Protein AF-A0A3D5Q251-F1 (afdb_monomer_lite)

Sequence (156 aa):
MGGEPVEDLLADPDTPEPLRHKLQLATEASRFASQQMELPAGEAFTDYVELDRPWVLVNLVVVPEFSLTPRQWCYPFAGCQAYRGFFDTGTARKEQAGYQQEGYDTFLAGVTAYSTLGWFDDPLHTGFTRLPDWQMAALMFHELAHRALYINGDTV

Radius of gyration: 17.69 Å; chains: 1; bounding box: 37×35×46 Å

pLDDT: mean 88.13, std 12.05, range [49.12, 98.12]

Structure (mmCIF, N/CA/C/O backbone):
data_AF-A0A3D5Q251-F1
#
_entry.id   AF-A0A3D5Q251-F1
#
loop_
_atom_site.group_PDB
_atom_site.id
_atom_site.type_symbol
_atom_site.label_atom_id
_atom_site.label_alt_id
_atom_site.label_comp_id
_atom_site.label_asym_id
_atom_site.label_entity_id
_atom_site.label_seq_id
_atom_site.pdbx_PDB_ins_code
_atom_site.Cartn_x
_atom_site.Cartn_y
_atom_site.Cartn_z
_atom_site.occupancy
_atom_site.B_iso_or_equiv
_atom_site.auth_seq_id
_atom_site.auth_comp_id
_atom_site.auth_asym_id
_atom_site.auth_atom_id
_atom_site.pdbx_PDB_model_num
ATOM 1 N N . MET A 1 1 ? 11.862 -11.650 4.482 1.00 49.12 1 MET A N 1
ATOM 2 C CA . MET A 1 1 ? 11.358 -11.729 3.098 1.00 49.12 1 MET A CA 1
ATOM 3 C C . MET A 1 1 ? 12.004 -10.566 2.376 1.00 49.12 1 MET A C 1
ATOM 5 O O . MET A 1 1 ? 11.829 -9.450 2.845 1.00 49.12 1 MET A O 1
ATOM 9 N N . GLY A 1 2 ? 12.883 -10.841 1.414 1.00 69.62 2 GLY A N 1
ATOM 10 C CA . GLY A 1 2 ? 13.508 -9.799 0.593 1.00 69.62 2 GLY A CA 1
ATOM 11 C C . GLY A 1 2 ? 12.634 -9.542 -0.628 1.00 69.62 2 GLY A C 1
ATOM 12 O O . GLY A 1 2 ? 11.975 -10.478 -1.078 1.00 69.62 2 GLY A O 1
ATOM 13 N N . GLY A 1 3 ? 12.580 -8.296 -1.092 1.00 84.75 3 GLY A N 1
ATOM 14 C CA . GLY A 1 3 ? 11.994 -7.985 -2.393 1.00 84.75 3 GLY A CA 1
ATOM 15 C C . GLY A 1 3 ? 12.891 -8.479 -3.524 1.00 84.75 3 GLY A C 1
ATOM 16 O O . GLY A 1 3 ? 14.094 -8.666 -3.327 1.00 84.75 3 GLY A O 1
ATOM 17 N N . GLU A 1 4 ? 12.282 -8.716 -4.676 1.00 93.19 4 GLU A N 1
ATOM 18 C CA . GLU A 1 4 ? 12.963 -9.023 -5.930 1.00 93.19 4 GLU A CA 1
ATOM 19 C C . GLU A 1 4 ? 12.864 -7.806 -6.858 1.00 93.19 4 GLU A C 1
ATOM 21 O O . GLU A 1 4 ? 11.766 -7.249 -6.983 1.00 93.19 4 GLU A O 1
ATOM 26 N N . PRO A 1 5 ? 13.955 -7.388 -7.523 1.00 96.31 5 PRO A N 1
ATOM 27 C CA . PRO A 1 5 ? 13.904 -6.262 -8.443 1.00 96.31 5 PRO A CA 1
ATOM 28 C C . PRO A 1 5 ? 12.889 -6.497 -9.562 1.00 96.31 5 PRO A C 1
ATOM 30 O O . PRO A 1 5 ? 12.841 -7.557 -10.190 1.00 96.31 5 PRO A O 1
ATOM 33 N N . VAL A 1 6 ? 12.086 -5.477 -9.856 1.00 96.38 6 VAL A N 1
ATOM 34 C CA . VAL A 1 6 ? 11.072 -5.532 -10.916 1.00 96.38 6 VAL A CA 1
ATOM 35 C C . VAL A 1 6 ? 11.712 -5.813 -12.274 1.00 96.38 6 VAL A C 1
ATOM 37 O O . VAL A 1 6 ? 11.150 -6.561 -13.070 1.00 96.38 6 VAL A O 1
ATOM 40 N N . GLU A 1 7 ? 12.893 -5.255 -12.537 1.00 96.06 7 GLU A N 1
ATOM 41 C CA . GLU A 1 7 ? 13.628 -5.491 -13.785 1.00 96.06 7 GLU A CA 1
ATOM 42 C C . GLU A 1 7 ? 14.010 -6.966 -13.965 1.00 96.06 7 GLU A C 1
ATOM 44 O O . GLU A 1 7 ? 13.852 -7.504 -15.064 1.00 96.06 7 GLU A O 1
ATOM 49 N N . ASP A 1 8 ? 14.419 -7.638 -12.885 1.00 97.06 8 ASP A N 1
ATOM 50 C CA . ASP A 1 8 ? 14.775 -9.058 -12.905 1.00 97.06 8 ASP A CA 1
ATOM 51 C C . ASP A 1 8 ? 13.539 -9.919 -13.197 1.00 97.06 8 ASP A C 1
ATOM 53 O O . ASP A 1 8 ? 13.567 -10.774 -14.085 1.00 97.06 8 ASP A O 1
ATOM 57 N N . LEU A 1 9 ? 12.409 -9.627 -12.544 1.00 96.44 9 LEU A N 1
ATOM 58 C CA . LEU A 1 9 ? 11.136 -10.316 -12.793 1.00 96.44 9 LEU A CA 1
ATOM 59 C C . LEU A 1 9 ? 10.604 -10.078 -14.214 1.00 96.44 9 LEU A C 1
ATOM 61 O O . LEU A 1 9 ? 9.996 -10.966 -14.817 1.00 96.44 9 LEU A O 1
ATOM 65 N N . LEU A 1 10 ? 10.818 -8.888 -14.778 1.00 96.94 10 LEU A N 1
ATOM 66 C CA . LEU A 1 10 ? 10.451 -8.586 -16.162 1.00 96.94 10 LEU A CA 1
ATOM 67 C C . LEU A 1 10 ? 11.351 -9.299 -17.179 1.00 96.94 10 LEU A C 1
ATOM 69 O O . LEU A 1 10 ? 10.879 -9.585 -18.283 1.00 96.94 10 LEU A O 1
ATOM 73 N N . ALA A 1 11 ? 12.605 -9.588 -16.827 1.00 97.00 11 ALA A N 1
ATOM 74 C CA . ALA A 1 11 ? 13.551 -10.324 -17.663 1.00 97.00 11 ALA A CA 1
ATOM 75 C C . ALA A 1 11 ? 13.387 -11.851 -17.560 1.00 97.00 11 ALA A C 1
ATOM 77 O O . ALA A 1 11 ? 13.689 -12.561 -18.522 1.00 97.00 11 ALA A O 1
ATOM 78 N N . ASP A 1 12 ? 12.884 -12.357 -16.433 1.00 97.12 12 ASP A N 1
ATOM 79 C C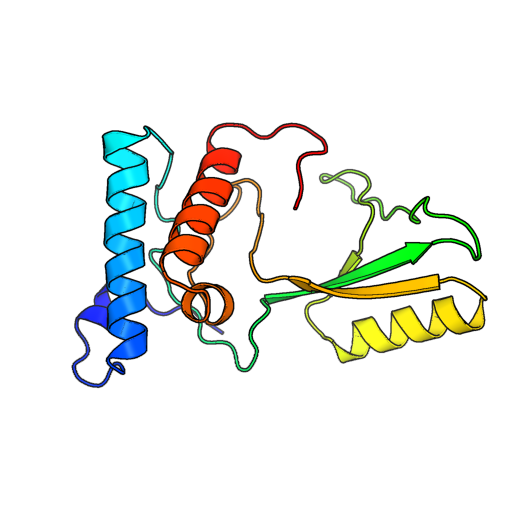A . ASP A 1 12 ? 12.648 -13.783 -16.212 1.00 97.12 12 ASP A CA 1
ATOM 80 C C . ASP A 1 12 ? 11.509 -14.302 -17.119 1.00 97.12 12 ASP A C 1
ATOM 82 O O . ASP A 1 12 ? 10.390 -13.775 -17.052 1.00 97.12 12 ASP A O 1
ATOM 86 N N . PRO A 1 13 ? 11.740 -15.306 -17.992 1.00 95.12 13 PRO A N 1
ATOM 87 C CA . PRO A 1 13 ? 10.694 -15.905 -18.824 1.00 95.12 13 PRO A CA 1
ATOM 88 C C . PRO A 1 13 ? 9.625 -16.668 -18.028 1.00 95.12 13 PRO A C 1
ATOM 90 O O . PRO A 1 13 ? 8.506 -16.805 -18.528 1.00 95.12 13 PRO A O 1
ATOM 93 N N . ASP A 1 14 ? 9.930 -17.122 -16.812 1.00 96.88 14 ASP A N 1
ATOM 94 C CA . ASP A 1 14 ? 9.020 -17.910 -15.978 1.00 96.88 14 ASP A CA 1
ATOM 95 C C . ASP A 1 14 ? 8.041 -17.033 -15.174 1.00 96.88 14 ASP A C 1
ATOM 97 O O . ASP A 1 14 ? 7.051 -17.543 -14.637 1.00 96.88 14 ASP A O 1
ATOM 101 N N . THR A 1 15 ? 8.235 -15.706 -15.148 1.00 96.75 15 THR A N 1
ATOM 102 C CA . THR A 1 15 ? 7.285 -14.773 -14.520 1.00 96.75 15 THR A CA 1
ATOM 103 C C . THR A 1 15 ? 5.900 -14.886 -15.173 1.00 96.75 15 THR A C 1
ATOM 105 O O . THR A 1 15 ? 5.773 -14.652 -16.388 1.00 96.75 15 THR A O 1
ATOM 108 N N . PRO A 1 16 ? 4.838 -15.178 -14.391 1.00 96.94 16 PRO A N 1
ATOM 109 C CA . PRO A 1 16 ? 3.479 -15.300 -14.904 1.00 96.94 16 PRO A CA 1
ATOM 110 C C . PRO A 1 16 ? 3.030 -14.042 -15.646 1.00 96.94 16 PRO A C 1
ATOM 112 O O . PRO A 1 16 ? 3.223 -12.926 -15.163 1.00 96.94 16 PRO A O 1
ATOM 115 N N . GLU A 1 17 ? 2.370 -14.222 -16.790 1.00 97.44 17 GLU A N 1
ATOM 116 C CA . GLU A 1 17 ? 1.929 -13.109 -17.642 1.00 97.44 17 GLU A CA 1
ATOM 117 C C . GLU A 1 17 ? 1.112 -12.046 -16.881 1.00 97.44 17 GLU A C 1
ATOM 119 O O . GLU A 1 17 ? 1.468 -10.870 -16.993 1.00 97.44 17 GLU A O 1
ATOM 124 N N . PRO A 1 18 ? 0.140 -12.403 -16.012 1.00 96.50 18 PRO A N 1
ATOM 125 C CA . PRO A 1 18 ? -0.638 -11.389 -15.306 1.00 96.50 18 PRO A CA 1
ATOM 126 C C . PRO A 1 18 ? 0.211 -10.526 -14.370 1.00 96.50 18 PRO A C 1
ATOM 128 O O . PRO A 1 18 ? -0.062 -9.339 -14.209 1.00 96.50 18 PRO A O 1
ATOM 131 N N . LEU A 1 19 ? 1.246 -11.108 -13.752 1.00 96.56 19 LEU A N 1
ATOM 132 C CA . LEU A 1 19 ? 2.181 -10.357 -12.917 1.00 96.56 19 LEU A CA 1
ATOM 133 C C . LEU A 1 19 ? 3.068 -9.468 -13.790 1.00 96.56 19 LEU A C 1
ATOM 135 O O . LEU A 1 19 ? 3.200 -8.282 -13.502 1.00 96.56 19 LEU A O 1
ATOM 139 N N . ARG A 1 20 ? 3.604 -10.004 -14.893 1.00 97.94 20 ARG A N 1
ATOM 140 C CA . ARG A 1 20 ? 4.417 -9.240 -15.848 1.00 97.94 20 ARG A CA 1
ATOM 141 C C . ARG A 1 20 ? 3.681 -7.997 -16.353 1.00 97.94 20 ARG A C 1
ATOM 143 O O . ARG A 1 20 ? 4.268 -6.920 -16.348 1.00 97.94 20 ARG A O 1
ATOM 150 N N . HIS A 1 21 ? 2.399 -8.124 -16.703 1.00 98.06 21 HIS A N 1
ATOM 151 C CA . HIS A 1 21 ? 1.549 -6.996 -17.105 1.00 98.06 21 HIS A CA 1
ATOM 152 C C . HIS A 1 21 ? 1.477 -5.914 -16.019 1.00 98.06 21 HIS A C 1
ATOM 154 O O . HIS A 1 21 ? 1.672 -4.732 -16.293 1.00 98.06 21 HIS A O 1
ATOM 160 N N . LYS A 1 22 ? 1.265 -6.305 -14.755 1.00 97.94 22 LYS A N 1
ATOM 161 C CA . LYS A 1 22 ? 1.208 -5.364 -13.621 1.00 97.94 22 LYS A CA 1
ATOM 162 C C . LYS A 1 22 ? 2.537 -4.669 -13.360 1.00 97.94 22 LYS A C 1
ATOM 164 O O . LYS A 1 22 ? 2.550 -3.481 -13.052 1.00 97.94 22 LYS A O 1
ATOM 169 N N . LEU A 1 23 ? 3.641 -5.397 -13.485 1.00 97.88 23 LEU A N 1
ATOM 170 C CA . LEU A 1 23 ? 4.983 -4.843 -13.332 1.00 97.88 23 LEU A CA 1
ATOM 171 C C . LEU A 1 23 ? 5.298 -3.834 -14.446 1.00 97.88 23 LEU A C 1
ATOM 173 O O . LEU A 1 23 ? 5.788 -2.746 -14.159 1.00 97.88 23 LEU A O 1
ATOM 177 N N . GLN A 1 24 ? 4.930 -4.138 -15.696 1.00 98.00 24 GLN A N 1
ATOM 178 C CA . GLN A 1 24 ? 5.058 -3.202 -16.821 1.00 98.00 24 GLN A CA 1
ATOM 179 C C . GLN A 1 24 ? 4.214 -1.942 -16.610 1.00 98.00 24 GLN A C 1
ATOM 181 O O . GLN A 1 24 ? 4.727 -0.832 -16.751 1.00 98.00 24 GLN A O 1
ATOM 186 N N . LEU A 1 25 ? 2.951 -2.107 -16.200 1.00 98.12 25 LEU A N 1
ATOM 187 C CA . LEU A 1 25 ? 2.072 -0.993 -15.850 1.00 98.12 25 LEU A CA 1
ATOM 188 C C . LEU A 1 25 ? 2.696 -0.109 -14.766 1.00 98.12 25 LEU A C 1
ATOM 190 O O . LEU A 1 25 ? 2.648 1.114 -14.875 1.00 98.12 25 LEU A O 1
ATOM 194 N N . ALA A 1 26 ? 3.298 -0.708 -13.737 1.00 96.56 26 ALA A N 1
ATOM 195 C CA . ALA A 1 26 ? 3.963 0.045 -12.685 1.00 96.56 26 ALA A CA 1
ATOM 196 C C . ALA A 1 26 ? 5.154 0.849 -13.228 1.00 96.56 26 ALA A C 1
ATOM 198 O O . ALA A 1 26 ? 5.272 2.040 -12.948 1.00 96.56 26 ALA A O 1
ATOM 199 N N . THR A 1 27 ? 6.000 0.244 -14.068 1.00 96.44 27 THR A N 1
ATOM 200 C CA . THR A 1 27 ? 7.112 0.953 -14.721 1.00 96.44 27 THR A CA 1
ATOM 201 C C . THR A 1 27 ? 6.620 2.139 -15.560 1.00 96.44 27 THR A C 1
ATOM 203 O O . THR A 1 27 ? 7.208 3.224 -15.519 1.00 96.44 27 THR A O 1
ATOM 206 N N . GLU A 1 28 ? 5.534 1.965 -16.315 1.00 97.12 28 GLU A N 1
ATOM 207 C CA . GLU A 1 28 ? 4.929 3.029 -17.123 1.00 97.12 28 GLU A CA 1
ATOM 208 C C . GLU A 1 28 ? 4.322 4.140 -16.260 1.00 97.12 28 GLU A C 1
ATOM 210 O O . GLU A 1 28 ? 4.565 5.322 -16.519 1.00 97.12 28 GLU A O 1
ATOM 215 N N . ALA A 1 29 ? 3.590 3.773 -15.206 1.00 96.56 29 ALA A N 1
ATOM 216 C CA . ALA A 1 29 ? 2.993 4.710 -14.264 1.00 96.56 29 ALA A CA 1
ATOM 217 C C . ALA A 1 29 ? 4.068 5.532 -13.537 1.00 96.56 29 ALA A C 1
ATOM 219 O O . ALA A 1 29 ? 3.986 6.759 -13.529 1.00 96.56 29 ALA A O 1
ATOM 220 N N . SER A 1 30 ? 5.119 4.902 -13.004 1.00 94.69 30 SER A N 1
ATOM 221 C CA . SER A 1 30 ? 6.229 5.606 -12.346 1.00 94.69 30 SER A CA 1
ATOM 222 C C . SER A 1 30 ? 6.930 6.585 -13.292 1.00 94.69 30 SER A C 1
ATOM 224 O O . SER A 1 30 ? 7.218 7.725 -12.914 1.00 94.69 30 SER A O 1
ATOM 226 N N . ARG A 1 31 ? 7.142 6.193 -14.559 1.00 95.62 31 ARG A N 1
ATOM 227 C CA . ARG A 1 31 ? 7.697 7.088 -15.586 1.00 95.62 31 ARG A CA 1
ATOM 228 C C . ARG A 1 31 ? 6.779 8.279 -15.849 1.00 95.62 31 ARG A C 1
ATOM 230 O O . ARG A 1 31 ? 7.261 9.408 -15.916 1.00 95.62 31 ARG A O 1
ATOM 237 N N . PHE A 1 32 ? 5.476 8.044 -15.995 1.00 96.19 32 PHE A N 1
ATOM 238 C CA . PHE A 1 32 ? 4.491 9.104 -16.204 1.00 96.19 32 PHE A CA 1
ATOM 239 C C . PHE A 1 32 ? 4.444 10.074 -15.018 1.00 96.19 32 PHE A C 1
ATOM 241 O O . PHE A 1 32 ? 4.517 11.286 -15.217 1.00 96.19 32 PHE A O 1
ATOM 248 N N . ALA A 1 33 ? 4.400 9.552 -13.791 1.00 94.50 33 ALA A N 1
ATOM 249 C CA . ALA A 1 33 ? 4.395 10.348 -12.571 1.00 94.50 33 ALA A CA 1
ATOM 250 C C . ALA A 1 33 ? 5.618 11.274 -12.500 1.00 94.50 33 ALA A C 1
ATOM 252 O O . ALA A 1 33 ? 5.474 12.472 -12.269 1.00 94.50 33 ALA A O 1
ATOM 253 N N . SER A 1 34 ? 6.812 10.747 -12.785 1.00 93.94 34 SER A N 1
ATOM 254 C CA . SER A 1 34 ? 8.042 11.542 -12.770 1.00 93.94 34 SER A CA 1
ATOM 255 C C . SER A 1 34 ? 8.113 12.565 -13.907 1.00 93.94 34 SER A C 1
ATOM 257 O O . SER A 1 34 ? 8.463 13.718 -13.672 1.00 93.94 34 SER A O 1
ATOM 259 N N . GLN A 1 35 ? 7.788 12.167 -15.140 1.00 95.25 35 GLN A N 1
ATOM 260 C CA . GLN A 1 35 ? 8.039 12.996 -16.324 1.00 95.25 35 GLN A CA 1
ATOM 261 C C . GLN A 1 35 ? 6.912 13.976 -16.656 1.00 95.25 35 GLN A C 1
ATOM 263 O O . GLN A 1 35 ? 7.173 14.992 -17.291 1.00 95.25 35 GLN A O 1
ATOM 268 N N . GLN A 1 36 ? 5.666 13.648 -16.306 1.00 95.88 36 GLN A N 1
ATOM 269 C CA . GLN A 1 36 ? 4.481 14.420 -16.700 1.00 95.88 36 GLN A CA 1
ATOM 270 C C . GLN A 1 36 ? 3.788 15.085 -15.510 1.00 95.88 36 GLN A C 1
ATOM 272 O O . GLN A 1 36 ? 3.182 16.138 -15.678 1.00 95.88 36 GLN A O 1
ATOM 277 N N . MET A 1 37 ? 3.859 14.474 -14.324 1.00 93.19 37 MET A N 1
ATOM 278 C CA . MET A 1 37 ? 3.244 15.015 -13.104 1.00 93.19 37 MET A CA 1
ATOM 279 C C . MET A 1 37 ? 4.259 15.669 -12.161 1.00 93.19 37 MET A C 1
ATOM 281 O O . MET A 1 37 ? 3.854 16.211 -11.138 1.00 93.19 37 MET A O 1
ATOM 285 N N . GLU A 1 38 ? 5.555 15.596 -12.487 1.00 92.62 38 GLU A N 1
ATOM 286 C CA . GLU A 1 38 ? 6.660 16.104 -11.661 1.00 92.62 38 GLU A CA 1
ATOM 287 C C . GLU A 1 38 ? 6.670 15.517 -10.234 1.00 92.62 38 GLU A C 1
ATOM 289 O O . GLU A 1 38 ? 7.167 16.131 -9.290 1.00 92.62 38 GLU A O 1
ATOM 294 N N . LEU A 1 39 ? 6.129 14.303 -10.068 1.00 90.56 39 LEU A N 1
ATOM 295 C CA . LEU A 1 39 ? 6.108 13.606 -8.787 1.00 90.56 39 LEU A CA 1
ATOM 296 C C . LEU A 1 39 ? 7.455 12.910 -8.511 1.00 90.56 39 LEU A C 1
ATOM 298 O O . LEU A 1 39 ? 8.067 12.343 -9.424 1.00 90.56 39 LEU A O 1
ATOM 302 N N . PRO A 1 40 ? 7.919 12.887 -7.249 1.00 87.62 40 PRO A N 1
ATOM 303 C CA . PRO A 1 40 ? 9.198 12.294 -6.865 1.00 87.62 40 PRO A CA 1
ATOM 304 C C . PRO A 1 40 ? 9.122 10.757 -6.816 1.00 87.62 40 PRO A C 1
ATOM 306 O O . PRO A 1 40 ? 9.009 10.152 -5.750 1.00 87.62 40 PRO A O 1
ATOM 309 N N . ALA A 1 41 ? 9.200 10.111 -7.983 1.00 84.69 41 ALA A N 1
ATOM 310 C CA . ALA A 1 41 ? 9.190 8.650 -8.083 1.00 84.69 41 ALA A CA 1
ATOM 311 C C . ALA A 1 41 ? 10.423 8.000 -7.425 1.00 84.69 41 ALA A C 1
ATOM 313 O O . ALA A 1 41 ? 10.264 7.056 -6.659 1.00 84.69 41 ALA A O 1
ATOM 314 N N . GLY A 1 42 ? 11.632 8.535 -7.647 1.00 86.00 42 GLY A N 1
ATOM 315 C CA . GLY A 1 42 ? 12.865 7.993 -7.056 1.00 86.00 42 GLY A CA 1
ATOM 316 C C . GLY A 1 42 ? 13.032 6.497 -7.341 1.00 86.00 42 GLY A C 1
ATOM 317 O O . GLY A 1 42 ? 12.887 6.081 -8.489 1.00 86.00 42 GLY A O 1
ATOM 318 N N . GLU A 1 43 ? 13.288 5.714 -6.291 1.00 87.50 43 GLU A N 1
ATOM 319 C CA . GLU A 1 43 ? 13.338 4.244 -6.327 1.00 87.50 43 GLU A CA 1
ATOM 320 C C . GLU A 1 43 ? 12.035 3.600 -5.802 1.00 87.50 43 GLU A C 1
ATOM 322 O O . GLU A 1 43 ? 12.001 2.415 -5.495 1.00 87.50 43 GLU A O 1
ATOM 327 N N . ALA A 1 44 ? 10.918 4.339 -5.706 1.00 88.25 44 ALA A N 1
ATOM 328 C CA . ALA A 1 44 ? 9.644 3.695 -5.374 1.00 88.25 44 ALA A CA 1
ATOM 329 C C . ALA A 1 44 ? 9.229 2.714 -6.472 1.00 88.25 44 ALA A C 1
ATOM 331 O O . ALA A 1 44 ? 9.358 2.993 -7.669 1.00 88.25 44 ALA A O 1
ATOM 332 N N . PHE A 1 45 ? 8.635 1.600 -6.044 1.00 91.50 45 PHE A N 1
ATOM 333 C CA . PHE A 1 45 ? 8.079 0.576 -6.925 1.00 91.50 45 PHE A CA 1
ATOM 334 C C . PHE A 1 45 ? 9.111 -0.128 -7.831 1.00 91.50 45 PHE A C 1
ATOM 336 O O . PHE A 1 45 ? 8.714 -0.748 -8.818 1.00 91.50 45 PHE A O 1
ATOM 343 N N . THR A 1 46 ? 10.412 -0.054 -7.518 1.00 93.44 46 THR A N 1
ATOM 344 C CA . THR A 1 46 ? 11.480 -0.773 -8.246 1.00 93.44 46 THR A CA 1
ATOM 345 C C . THR A 1 46 ? 11.684 -2.206 -7.762 1.00 93.44 46 THR A C 1
ATOM 347 O O . THR A 1 46 ? 12.255 -3.011 -8.493 1.00 93.44 46 THR A O 1
ATOM 350 N N . ASP A 1 47 ? 11.171 -2.543 -6.580 1.00 93.94 47 ASP A N 1
ATOM 351 C CA . ASP A 1 47 ? 11.162 -3.893 -6.015 1.00 93.94 47 ASP A CA 1
ATOM 352 C C . ASP A 1 47 ? 9.738 -4.452 -5.924 1.00 93.94 47 ASP A C 1
ATOM 354 O O . ASP A 1 47 ? 8.767 -3.711 -5.742 1.00 93.94 47 ASP A O 1
ATOM 358 N N . TYR A 1 48 ? 9.613 -5.776 -6.003 1.00 93.88 48 TYR A N 1
ATOM 359 C CA . TYR A 1 48 ? 8.375 -6.519 -5.803 1.00 93.88 48 TYR A CA 1
ATOM 360 C C . TYR A 1 48 ? 8.495 -7.498 -4.633 1.00 93.88 48 TYR A C 1
ATOM 362 O O . TYR A 1 48 ? 9.463 -8.247 -4.512 1.00 93.88 48 TYR A O 1
ATOM 370 N N . VAL A 1 49 ? 7.478 -7.526 -3.775 1.00 92.31 49 VAL A N 1
ATOM 371 C CA . VAL A 1 49 ? 7.373 -8.458 -2.650 1.00 92.31 49 VAL A CA 1
ATOM 372 C C . VAL A 1 49 ? 6.117 -9.310 -2.803 1.00 92.31 49 VAL A C 1
ATOM 374 O O . VAL A 1 49 ? 4.992 -8.828 -2.646 1.00 92.31 49 VAL A O 1
ATOM 377 N N . GLU A 1 50 ? 6.305 -10.607 -3.040 1.00 91.50 50 GLU A N 1
ATOM 378 C CA . GLU A 1 50 ? 5.202 -11.565 -3.033 1.00 91.50 50 GLU A CA 1
ATOM 379 C C . GLU A 1 50 ? 4.724 -11.829 -1.595 1.00 91.50 50 GLU A C 1
ATOM 381 O O . GLU A 1 50 ? 5.489 -12.193 -0.698 1.00 91.50 50 GLU A O 1
ATOM 386 N N . LEU A 1 51 ? 3.425 -11.649 -1.379 1.00 88.44 51 LEU A N 1
ATOM 387 C CA . LEU A 1 51 ? 2.719 -11.897 -0.135 1.00 88.44 51 LEU A CA 1
ATOM 388 C C . LEU A 1 51 ? 1.687 -13.006 -0.341 1.00 88.44 51 LEU A C 1
ATOM 390 O O . LEU A 1 51 ? 0.873 -12.983 -1.266 1.00 88.44 51 LEU A O 1
ATOM 394 N N . ASP A 1 52 ? 1.599 -13.901 0.637 1.00 88.31 52 ASP A N 1
ATOM 395 C CA . ASP A 1 52 ? 0.571 -14.946 0.731 1.00 88.31 52 ASP A CA 1
ATOM 396 C C . ASP A 1 52 ? -0.862 -14.410 0.948 1.00 88.31 52 ASP A C 1
ATOM 398 O O . ASP A 1 52 ? -1.819 -15.170 1.093 1.00 88.31 52 ASP A O 1
ATOM 402 N N . ARG A 1 53 ? -1.028 -13.086 0.957 1.00 85.88 53 ARG A N 1
ATOM 403 C CA . ARG A 1 53 ? -2.251 -12.355 1.294 1.00 85.88 53 ARG A CA 1
ATOM 404 C C . ARG A 1 53 ? -2.302 -11.005 0.563 1.00 85.88 53 ARG A C 1
ATOM 406 O O . ARG A 1 53 ? -1.267 -10.509 0.127 1.00 85.88 53 ARG A O 1
ATOM 413 N N . PRO A 1 54 ? -3.483 -10.384 0.395 1.00 82.69 54 PRO A N 1
ATOM 414 C CA . PRO A 1 54 ? -3.614 -9.129 -0.350 1.00 82.69 54 PRO A CA 1
ATOM 415 C C . PRO A 1 54 ? -3.360 -7.853 0.474 1.00 82.69 54 PRO A C 1
ATOM 417 O O . PRO A 1 54 ? -3.613 -6.765 -0.027 1.00 82.69 54 PRO A O 1
ATOM 420 N N . TRP A 1 55 ? -2.864 -7.952 1.710 1.00 83.75 55 TRP A N 1
ATOM 421 C CA . TRP A 1 55 ? -2.572 -6.800 2.575 1.00 83.75 55 TRP A CA 1
ATOM 422 C C . TRP A 1 55 ? -1.192 -6.916 3.223 1.00 83.75 55 TRP A C 1
ATOM 424 O O . TRP A 1 55 ? -0.735 -8.005 3.576 1.00 83.75 55 TRP A O 1
ATOM 434 N N . VAL A 1 56 ? -0.540 -5.778 3.434 1.00 83.38 56 VAL A N 1
ATOM 435 C CA . VAL A 1 56 ? 0.786 -5.721 4.064 1.00 83.38 56 VAL A CA 1
ATOM 436 C C . VAL A 1 56 ? 0.702 -5.882 5.580 1.00 83.38 56 VAL A C 1
ATOM 438 O O . VAL A 1 56 ? 1.475 -6.629 6.183 1.00 83.38 56 VAL A O 1
ATOM 441 N N . LEU A 1 57 ? -0.314 -5.266 6.180 1.00 88.56 57 LEU A N 1
ATOM 442 C CA . LEU A 1 57 ? -0.629 -5.315 7.604 1.00 88.56 57 LEU A CA 1
ATOM 443 C C . LEU A 1 57 ? -2.142 -5.184 7.810 1.00 88.56 57 LEU A C 1
ATOM 445 O O . LEU A 1 57 ? -2.890 -4.947 6.859 1.00 88.56 57 LEU A O 1
ATOM 449 N N . VAL A 1 58 ? -2.597 -5.343 9.050 1.00 91.38 58 VAL A N 1
ATOM 450 C CA . VAL A 1 58 ? -3.976 -5.040 9.448 1.00 91.38 58 VAL A CA 1
ATOM 451 C C . VAL A 1 58 ? -4.007 -3.892 10.451 1.00 91.38 58 VAL A C 1
ATOM 453 O O . VAL A 1 58 ? -3.226 -3.876 11.399 1.00 91.38 58 VAL A O 1
ATOM 456 N N . ASN A 1 59 ? -4.924 -2.951 10.260 1.00 93.19 59 ASN A N 1
ATOM 457 C CA . ASN A 1 59 ? -5.191 -1.860 11.188 1.00 93.19 59 ASN A CA 1
ATOM 458 C C . ASN A 1 59 ? -6.375 -2.208 12.083 1.00 93.19 59 ASN A C 1
ATOM 460 O O . ASN A 1 59 ? -7.427 -2.621 11.595 1.00 93.19 59 ASN A O 1
ATOM 464 N N . LEU A 1 60 ? -6.203 -2.008 13.386 1.00 95.50 60 LEU A N 1
ATOM 465 C CA . LEU A 1 60 ? -7.265 -2.058 14.381 1.00 95.50 60 LEU A CA 1
ATOM 466 C C . LEU A 1 60 ? -7.703 -0.634 14.730 1.00 95.50 60 LEU A C 1
ATOM 468 O O . LEU A 1 60 ? -6.886 0.184 15.155 1.00 95.50 60 LEU A O 1
ATOM 472 N N . VAL A 1 61 ? -8.999 -0.374 14.600 1.00 96.19 61 VAL A N 1
ATOM 473 C CA . VAL A 1 61 ? -9.686 0.815 15.110 1.00 96.19 61 VAL A CA 1
ATOM 474 C C . VAL A 1 61 ? -10.575 0.385 16.272 1.00 96.19 61 VAL A C 1
ATOM 476 O O . VAL A 1 61 ? -11.223 -0.661 16.213 1.00 96.19 61 VAL A O 1
ATOM 479 N N . VAL A 1 62 ? -10.592 1.186 17.335 1.00 97.06 62 VAL A N 1
ATOM 480 C CA . VAL A 1 62 ? -11.348 0.918 18.564 1.00 97.06 62 VAL A CA 1
ATOM 481 C C . VAL A 1 62 ? -12.093 2.187 18.949 1.00 97.06 62 VAL A C 1
ATOM 483 O O . VAL A 1 62 ? -11.465 3.236 19.091 1.00 97.06 62 VAL A O 1
ATOM 486 N N . VAL A 1 63 ? -13.407 2.096 19.135 1.00 97.31 63 VAL A N 1
ATOM 487 C CA . VAL A 1 63 ? -14.272 3.212 19.546 1.00 97.31 63 VAL A CA 1
ATOM 488 C C . VAL A 1 63 ? -15.145 2.775 20.729 1.00 97.31 63 VAL A C 1
ATOM 490 O O . VAL A 1 63 ? -15.490 1.595 20.824 1.00 97.31 6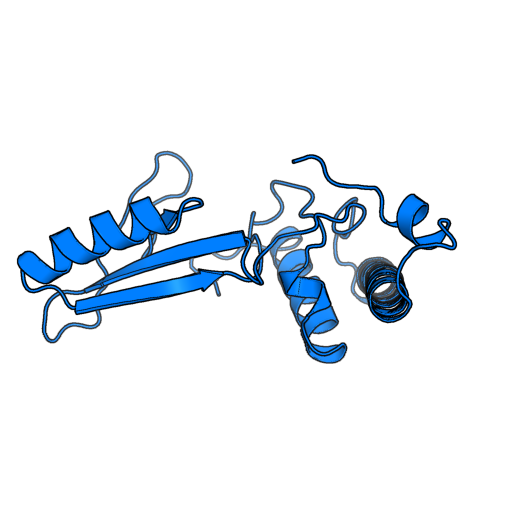3 VAL A O 1
ATOM 493 N N . PRO A 1 64 ? -15.482 3.670 21.675 1.00 96.56 64 PRO A N 1
ATOM 494 C CA . PRO A 1 64 ? -16.487 3.360 22.690 1.00 96.56 64 PRO A CA 1
ATOM 495 C C . PRO A 1 64 ? -17.826 2.979 22.049 1.00 96.56 64 PRO A C 1
ATOM 497 O O . PRO A 1 64 ? -18.167 3.531 21.002 1.00 96.56 64 PRO A O 1
ATOM 500 N N . GLU A 1 65 ? -18.597 2.108 22.707 1.00 91.38 65 GLU A N 1
ATOM 501 C CA . GLU A 1 65 ? -19.965 1.781 22.284 1.00 91.38 65 GLU A CA 1
ATOM 502 C C . GLU A 1 65 ? -20.772 3.077 22.081 1.00 91.38 65 GLU A C 1
ATOM 504 O O . GLU A 1 65 ? -20.783 3.962 22.944 1.00 91.38 65 GLU A O 1
ATOM 509 N N . PHE A 1 66 ? -21.411 3.213 20.917 1.00 92.81 66 PHE A N 1
ATOM 510 C CA . PHE A 1 66 ? -22.175 4.404 20.499 1.00 92.81 66 PHE A CA 1
ATOM 511 C C . PHE A 1 66 ? -21.359 5.679 20.228 1.00 92.81 66 PHE A C 1
ATOM 513 O O . PHE A 1 66 ? -21.908 6.785 20.222 1.00 92.81 66 PHE A O 1
ATOM 520 N N . SER A 1 67 ? -20.063 5.550 19.955 1.00 94.19 67 SER A N 1
ATOM 521 C CA . SER A 1 67 ? -19.199 6.659 19.553 1.00 94.19 67 SER A CA 1
ATOM 522 C C . SER A 1 67 ? -18.485 6.356 18.239 1.00 94.19 67 SER A C 1
ATOM 524 O O . SER A 1 67 ? -18.165 5.214 17.937 1.00 94.19 67 SER A O 1
ATOM 526 N N . LEU A 1 68 ? -18.190 7.400 17.465 1.00 92.81 68 LEU A N 1
ATOM 527 C CA . LEU A 1 68 ? -17.283 7.322 16.312 1.00 92.81 68 LEU A CA 1
ATOM 528 C C . LEU A 1 68 ? -15.914 7.940 16.614 1.00 92.81 68 LEU A C 1
ATOM 530 O O . LEU A 1 68 ? -15.081 8.046 15.721 1.00 92.81 68 LEU A O 1
ATOM 534 N N . THR A 1 69 ? -15.675 8.362 17.858 1.00 94.62 69 THR A N 1
ATOM 535 C CA . THR A 1 69 ? -14.388 8.920 18.275 1.00 94.62 69 THR A CA 1
ATOM 536 C C . THR A 1 69 ? -13.415 7.776 18.562 1.00 94.62 69 THR A C 1
ATOM 538 O O . THR A 1 69 ? -13.602 7.067 19.558 1.00 94.62 69 THR A O 1
ATOM 541 N N . PRO A 1 70 ? -12.374 7.585 17.731 1.00 94.12 70 PRO A N 1
ATOM 542 C CA . PRO A 1 70 ? -11.427 6.500 17.915 1.00 94.12 70 PRO A CA 1
ATOM 543 C C . PRO A 1 70 ? -10.540 6.750 19.125 1.00 94.12 70 PRO A C 1
ATOM 545 O O . PRO A 1 70 ? -10.126 7.876 19.418 1.00 94.12 70 PRO A O 1
ATOM 548 N N . ARG A 1 71 ? -10.195 5.659 19.805 1.00 94.19 71 ARG A N 1
ATOM 549 C CA . ARG A 1 71 ? -9.041 5.636 20.692 1.00 94.19 71 ARG A CA 1
ATOM 550 C C . ARG A 1 71 ? -7.803 6.024 19.884 1.00 94.19 71 ARG A C 1
ATOM 552 O O . ARG A 1 71 ? -7.649 5.608 18.741 1.00 94.19 71 ARG A O 1
ATOM 559 N N . GLN A 1 72 ? -6.919 6.805 20.496 1.00 93.94 72 GLN A N 1
ATOM 560 C CA . GLN A 1 72 ? -5.660 7.190 19.872 1.00 93.94 72 GLN A CA 1
ATOM 561 C C . GLN A 1 72 ? -4.492 6.345 20.382 1.00 93.94 72 GLN A C 1
ATOM 563 O O . GLN A 1 72 ? -4.414 6.009 21.568 1.00 93.94 72 GLN A O 1
ATOM 568 N N . TRP A 1 73 ? -3.557 6.053 19.481 1.00 91.44 73 TRP A N 1
ATOM 569 C CA . TRP A 1 73 ? -2.270 5.433 19.782 1.00 91.44 73 TRP A CA 1
ATOM 570 C C . TRP A 1 73 ? -1.156 6.426 19.477 1.00 91.44 73 TRP A C 1
ATOM 572 O O . TRP A 1 73 ? -1.007 6.852 18.336 1.00 91.44 73 TRP A O 1
ATOM 582 N N . CYS A 1 74 ? -0.394 6.811 20.501 1.00 90.12 74 CYS A N 1
ATOM 583 C CA . CYS A 1 74 ? 0.635 7.841 20.388 1.00 90.12 74 CYS A CA 1
ATOM 584 C C . CYS A 1 74 ? 2.039 7.238 20.311 1.00 90.12 74 CYS A C 1
ATOM 586 O O . CYS A 1 74 ? 2.411 6.389 21.123 1.00 90.12 74 CYS A O 1
ATOM 588 N N . TYR A 1 75 ? 2.824 7.730 19.356 1.00 83.00 75 TYR A N 1
ATOM 589 C CA . TYR A 1 75 ? 4.186 7.302 19.064 1.00 83.00 75 TYR A CA 1
ATOM 590 C C . TYR A 1 75 ? 5.141 8.502 19.159 1.00 83.00 75 TYR A C 1
ATOM 592 O O . TYR A 1 75 ? 4.747 9.609 18.789 1.00 83.00 75 TYR A O 1
ATOM 600 N N . PRO A 1 76 ? 6.402 8.317 19.600 1.00 79.69 76 PRO A N 1
ATOM 601 C CA . PRO A 1 76 ? 7.319 9.431 19.868 1.00 79.69 76 PRO A CA 1
ATOM 602 C C . PRO A 1 76 ? 7.538 10.411 18.705 1.00 79.69 76 PRO A C 1
ATOM 604 O O . PRO A 1 76 ? 7.713 11.599 18.952 1.00 79.69 76 PRO A O 1
ATOM 607 N N . PHE A 1 77 ? 7.523 9.928 17.457 1.00 76.56 77 PHE A N 1
ATOM 608 C CA . PHE A 1 77 ? 7.814 10.744 16.269 1.00 76.56 77 PHE A CA 1
ATOM 609 C C . PHE A 1 77 ? 6.630 10.887 15.304 1.00 76.56 77 PHE A C 1
ATOM 611 O O . PHE A 1 77 ? 6.531 11.898 14.622 1.00 76.56 77 PHE A O 1
ATOM 618 N N . ALA A 1 78 ? 5.723 9.906 15.262 1.00 72.62 78 ALA A N 1
ATOM 619 C CA . ALA A 1 78 ? 4.581 9.903 14.342 1.00 72.62 78 ALA A CA 1
ATOM 620 C C . ALA A 1 78 ? 3.317 10.568 14.921 1.00 72.62 78 ALA A C 1
ATOM 622 O O . ALA A 1 78 ? 2.311 10.676 14.232 1.00 72.62 78 ALA A O 1
ATOM 623 N N . GLY A 1 79 ? 3.345 11.007 16.185 1.00 82.56 79 GLY A N 1
ATOM 624 C CA . GLY A 1 79 ? 2.172 11.583 16.837 1.00 82.56 79 GLY A CA 1
ATOM 625 C C . GLY A 1 79 ? 1.127 10.528 17.206 1.00 82.56 79 GLY A C 1
ATOM 626 O O . GLY A 1 79 ? 1.465 9.374 17.475 1.00 82.56 79 GLY A O 1
ATOM 627 N N . CYS A 1 80 ? -0.135 10.947 17.296 1.00 88.25 80 CYS A N 1
ATOM 628 C CA . CYS A 1 80 ? -1.240 10.109 17.751 1.00 88.25 80 CYS A CA 1
ATOM 629 C C . CYS A 1 80 ? -2.155 9.719 16.589 1.00 88.25 80 CYS A C 1
ATOM 631 O O . CYS A 1 80 ? -2.837 10.572 16.026 1.00 88.25 80 CYS A O 1
ATOM 633 N N . GLN A 1 81 ? -2.226 8.422 16.298 1.00 87.00 81 GLN A N 1
ATOM 634 C CA . GLN A 1 81 ? -3.018 7.875 15.200 1.00 87.00 81 GLN A CA 1
ATOM 635 C C . GLN A 1 81 ? -4.348 7.306 15.698 1.00 87.00 81 GLN A C 1
ATOM 637 O O . GLN A 1 81 ? -4.443 6.807 16.819 1.00 87.00 81 GLN A O 1
ATOM 642 N N . ALA A 1 82 ? -5.370 7.359 14.842 1.00 90.94 82 ALA A N 1
ATOM 643 C CA . ALA A 1 82 ? -6.714 6.822 15.084 1.00 90.94 82 ALA A CA 1
ATOM 644 C C . ALA A 1 82 ? -6.827 5.297 14.878 1.00 90.94 82 ALA A C 1
ATOM 646 O O . ALA A 1 82 ? -7.919 4.736 14.963 1.00 90.94 82 ALA A O 1
ATOM 647 N N . TYR A 1 83 ? -5.711 4.628 14.588 1.00 91.06 83 TYR A N 1
ATOM 648 C CA . TYR A 1 83 ? -5.618 3.185 14.403 1.00 91.06 83 TYR A CA 1
ATOM 649 C C . TYR A 1 83 ? -4.277 2.659 14.921 1.00 91.06 83 TYR A C 1
ATOM 651 O O . TYR A 1 83 ? -3.312 3.411 15.084 1.00 91.06 83 TYR A O 1
ATOM 659 N N . ARG A 1 84 ? -4.203 1.341 15.122 1.00 92.12 84 ARG A N 1
ATOM 660 C CA . ARG A 1 84 ? -2.960 0.614 15.399 1.00 92.12 84 ARG A CA 1
ATOM 661 C C . ARG A 1 84 ? -2.732 -0.481 14.365 1.00 92.12 84 ARG A C 1
ATOM 663 O O . ARG A 1 84 ? -3.574 -1.362 14.214 1.00 92.12 84 ARG A O 1
ATOM 670 N N . GLY A 1 85 ? -1.581 -0.445 13.698 1.00 90.75 85 GLY A N 1
ATOM 671 C CA . GLY A 1 85 ? -1.180 -1.456 12.718 1.00 90.75 85 GLY A CA 1
ATOM 672 C C . GLY A 1 85 ? -0.533 -2.695 13.343 1.00 90.75 85 GLY A C 1
ATOM 673 O O . GLY A 1 85 ? 0.197 -2.600 14.333 1.00 90.75 85 GLY A O 1
ATOM 674 N N . PHE A 1 86 ? -0.774 -3.858 12.736 1.00 90.75 86 PHE A N 1
ATOM 675 C CA . PHE A 1 86 ? -0.213 -5.153 13.116 1.00 90.75 86 PHE A CA 1
ATOM 676 C C . PHE A 1 86 ? 0.203 -5.956 11.878 1.00 90.75 86 PHE A C 1
ATOM 678 O O . PHE A 1 86 ? -0.608 -6.205 10.986 1.00 90.75 86 PHE A O 1
ATOM 685 N N . PHE A 1 87 ? 1.450 -6.430 11.854 1.00 87.75 87 PHE A N 1
ATOM 686 C CA . PHE A 1 87 ? 1.926 -7.357 10.818 1.00 87.75 87 PHE A CA 1
ATOM 687 C C . PHE A 1 87 ? 1.408 -8.785 11.027 1.00 87.75 87 PHE A C 1
ATOM 689 O O . PHE A 1 87 ? 1.139 -9.496 10.062 1.00 87.75 87 PHE A O 1
ATOM 696 N N . ASP A 1 88 ? 1.243 -9.196 12.289 1.00 89.00 88 ASP A N 1
ATOM 697 C CA . ASP A 1 88 ? 0.679 -10.493 12.652 1.00 89.00 88 ASP A CA 1
ATOM 698 C C . ASP A 1 88 ? -0.821 -10.377 12.948 1.00 89.00 88 ASP A C 1
ATOM 700 O O . ASP A 1 88 ? -1.252 -9.737 13.914 1.00 89.00 88 ASP A O 1
ATOM 704 N N . THR A 1 89 ? -1.627 -11.037 12.119 1.00 90.19 89 THR A N 1
ATOM 705 C CA . THR A 1 89 ? -3.090 -11.002 12.248 1.00 90.19 89 THR A CA 1
ATOM 706 C C . THR A 1 89 ? -3.585 -11.701 13.515 1.00 90.19 89 THR A C 1
ATOM 708 O O . THR A 1 89 ? -4.624 -11.311 14.049 1.00 90.19 89 THR A O 1
ATOM 711 N N . GLY A 1 90 ? -2.852 -12.692 14.039 1.00 94.00 90 GLY A N 1
ATOM 712 C CA . GLY A 1 90 ? -3.199 -13.366 15.293 1.00 94.00 90 GLY A CA 1
ATOM 713 C C . GLY A 1 90 ? -3.122 -12.417 16.491 1.00 94.00 90 GLY A C 1
ATOM 714 O O . GLY A 1 90 ? -4.059 -12.329 17.286 1.00 94.00 90 GLY A O 1
ATOM 715 N N . THR A 1 91 ? -2.045 -11.640 16.566 1.00 95.06 91 THR A N 1
ATOM 716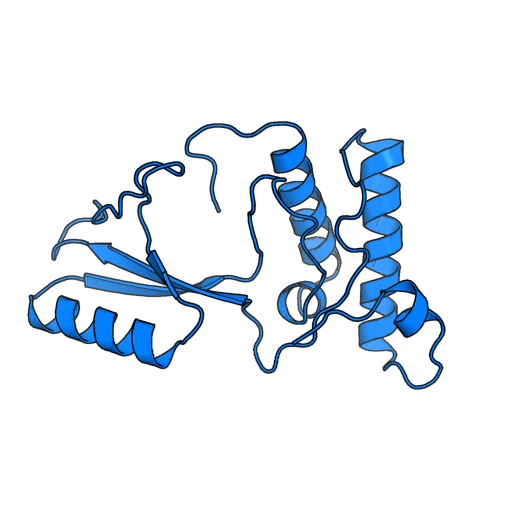 C CA . THR A 1 91 ? -1.837 -10.590 17.567 1.00 95.06 91 THR A CA 1
ATOM 717 C C . THR A 1 91 ? -2.913 -9.514 17.461 1.00 95.06 91 THR A C 1
ATOM 719 O O . THR A 1 91 ? -3.501 -9.147 18.477 1.00 95.06 91 THR A O 1
ATOM 722 N N . ALA A 1 92 ? -3.243 -9.075 16.243 1.00 95.38 92 ALA A N 1
ATOM 723 C CA . ALA A 1 92 ? -4.299 -8.090 16.019 1.00 95.38 92 ALA A CA 1
ATOM 724 C C . ALA A 1 92 ? -5.669 -8.575 16.527 1.00 95.38 92 ALA A C 1
ATOM 726 O O . ALA A 1 92 ? -6.375 -7.844 17.217 1.00 95.38 92 ALA A O 1
ATOM 727 N N . ARG A 1 93 ? -6.025 -9.837 16.244 1.00 96.75 93 ARG A N 1
ATOM 728 C CA . ARG A 1 93 ? -7.275 -10.457 16.718 1.00 96.75 93 ARG A CA 1
ATOM 729 C C . ARG A 1 93 ? -7.305 -10.623 18.233 1.00 96.75 93 ARG A C 1
ATOM 731 O O . ARG A 1 93 ? -8.359 -10.458 18.838 1.00 96.75 93 ARG A O 1
ATOM 738 N N . LYS A 1 94 ? -6.165 -10.943 18.851 1.00 97.69 94 LYS A N 1
ATOM 739 C CA . LYS A 1 94 ? -6.057 -11.038 20.311 1.00 97.69 94 LYS A CA 1
ATOM 740 C C . LYS A 1 94 ? -6.294 -9.680 20.976 1.00 97.69 94 LYS A C 1
ATOM 742 O O . LYS A 1 94 ? -7.051 -9.616 21.939 1.00 97.69 94 LYS A O 1
ATOM 747 N N . GLU A 1 95 ? -5.687 -8.617 20.448 1.00 96.94 95 GLU A N 1
ATOM 748 C CA . GLU A 1 95 ? -5.906 -7.246 20.931 1.00 96.94 95 GLU A CA 1
ATOM 749 C C . GLU A 1 95 ? -7.374 -6.829 20.746 1.00 96.94 95 GLU A C 1
ATOM 751 O O . GLU A 1 95 ? -8.010 -6.347 21.682 1.00 96.94 95 GLU A O 1
ATOM 756 N N . GLN A 1 96 ? -7.939 -7.084 19.559 1.00 97.75 96 GLN A N 1
ATOM 757 C CA . GLN A 1 96 ? -9.344 -6.814 19.251 1.00 97.75 96 GLN A CA 1
ATOM 758 C C . GLN A 1 96 ? -10.288 -7.486 20.257 1.00 97.75 96 GLN A C 1
ATOM 760 O O . GLN A 1 96 ? -11.197 -6.842 20.776 1.00 97.75 96 GLN A O 1
ATOM 765 N N . ALA A 1 97 ? -10.059 -8.768 20.555 1.00 97.81 97 ALA A N 1
ATOM 766 C CA . ALA A 1 97 ? -10.882 -9.525 21.491 1.00 97.81 97 ALA A CA 1
ATOM 767 C C . ALA A 1 97 ? -10.833 -8.954 22.918 1.00 97.81 97 ALA A C 1
ATOM 769 O O . ALA A 1 97 ? -11.847 -8.989 23.610 1.00 97.81 97 ALA A O 1
ATOM 770 N N . GLY A 1 98 ? -9.690 -8.408 23.352 1.00 97.62 98 GLY A N 1
ATOM 771 C CA . GLY A 1 98 ? -9.577 -7.724 24.644 1.00 97.62 98 GLY A CA 1
ATOM 772 C C . GLY A 1 98 ? -10.512 -6.517 24.730 1.00 97.62 98 GLY A C 1
ATOM 773 O O . GLY A 1 98 ? -11.329 -6.430 25.640 1.00 97.62 98 GLY A O 1
ATOM 774 N N . TYR A 1 99 ? -10.487 -5.649 23.718 1.00 97.31 99 TYR A N 1
ATOM 775 C CA . TYR A 1 99 ? -11.358 -4.470 23.675 1.00 97.31 99 TYR A CA 1
ATOM 776 C C . TYR A 1 99 ? -12.846 -4.812 23.561 1.00 97.31 99 TYR A C 1
ATOM 778 O O . TYR A 1 99 ? -13.675 -4.169 24.201 1.00 97.31 99 TYR A O 1
ATOM 786 N N . GLN A 1 100 ? -13.194 -5.848 22.798 1.00 97.12 100 GLN A N 1
ATOM 787 C CA . GLN A 1 100 ? -14.579 -6.319 22.713 1.00 97.12 100 GLN A CA 1
ATOM 788 C C . GLN A 1 100 ? -15.103 -6.812 24.070 1.00 97.12 100 GLN A C 1
ATOM 790 O O . GLN A 1 100 ? -16.259 -6.569 24.404 1.00 97.12 100 GLN A O 1
ATOM 795 N N . GLN A 1 101 ? -14.263 -7.465 24.884 1.00 97.50 101 GLN A N 1
ATOM 796 C CA . GLN A 1 101 ? -14.635 -7.879 26.247 1.00 97.50 101 GLN A CA 1
ATOM 797 C C . GLN A 1 101 ? -14.856 -6.688 27.186 1.00 97.50 101 GLN A C 1
ATOM 799 O O . GLN A 1 101 ? -15.639 -6.786 28.128 1.00 97.50 101 GLN A O 1
ATOM 804 N N . GLU A 1 102 ? -14.192 -5.566 26.919 1.00 96.44 102 GLU A N 1
ATOM 805 C CA . GLU A 1 102 ? -14.368 -4.303 27.639 1.00 96.44 102 GLU A CA 1
ATOM 806 C C . GLU A 1 102 ? -15.581 -3.488 27.142 1.00 96.44 102 GLU A C 1
ATOM 808 O O . GLU A 1 102 ? -15.858 -2.422 27.690 1.00 96.44 102 GLU A O 1
ATOM 813 N N . GLY A 1 103 ? -16.322 -3.978 26.139 1.00 96.69 103 GLY A N 1
ATOM 814 C CA . GLY A 1 103 ? -17.515 -3.318 25.596 1.00 96.69 103 GLY A CA 1
ATOM 815 C C . GLY A 1 103 ? -17.229 -2.264 24.523 1.00 96.69 103 GLY A C 1
ATOM 816 O O . GLY A 1 103 ? -18.067 -1.408 24.274 1.00 96.69 103 GLY A O 1
ATOM 817 N N . TYR A 1 104 ? -16.052 -2.286 23.895 1.00 97.62 104 TYR A N 1
ATOM 818 C CA . TYR A 1 104 ? -15.746 -1.398 22.772 1.00 97.62 104 TYR A CA 1
ATOM 819 C C . TYR A 1 104 ? -16.203 -1.987 21.433 1.00 97.62 104 TYR A C 1
ATOM 821 O O . TYR A 1 104 ? -16.064 -3.189 21.180 1.00 97.62 104 TYR A O 1
ATOM 829 N N . ASP A 1 105 ? -16.615 -1.106 20.524 1.00 97.12 105 ASP A N 1
ATOM 830 C CA . ASP A 1 105 ? -16.777 -1.430 19.112 1.00 97.12 105 ASP A CA 1
ATOM 831 C C . ASP A 1 105 ? -15.403 -1.417 18.428 1.00 97.12 105 ASP A C 1
ATOM 833 O O . ASP A 1 105 ? -14.561 -0.539 18.651 1.00 97.12 105 ASP A O 1
ATOM 837 N N . THR A 1 106 ? -15.143 -2.421 17.590 1.00 96.62 106 THR A N 1
ATOM 838 C CA . THR A 1 106 ? -13.827 -2.610 16.965 1.00 96.62 106 THR A CA 1
ATOM 839 C C . THR A 1 106 ? -13.946 -2.930 15.487 1.00 96.62 106 THR A C 1
ATOM 841 O O . THR A 1 106 ? -14.834 -3.669 15.062 1.00 96.62 106 THR A O 1
ATOM 844 N N . PHE A 1 107 ? -12.996 -2.428 14.705 1.00 94.69 107 PHE A N 1
ATOM 845 C CA . PHE A 1 107 ? -12.893 -2.708 13.281 1.00 94.69 107 PHE A CA 1
ATOM 846 C C . PHE A 1 107 ? -11.459 -3.096 12.927 1.00 94.69 107 PHE A C 1
ATOM 848 O O . PHE A 1 107 ? -10.518 -2.400 13.300 1.00 94.69 107 PHE A O 1
ATOM 855 N N . LEU A 1 108 ? -11.299 -4.222 12.228 1.00 94.56 108 LEU A N 1
ATOM 856 C CA . LEU A 1 108 ? -10.005 -4.728 11.780 1.00 94.56 108 LEU A CA 1
ATOM 857 C C . LEU A 1 108 ? -9.991 -4.780 10.250 1.00 94.56 108 LEU A C 1
ATOM 859 O O . LEU A 1 108 ? -10.753 -5.546 9.659 1.00 94.56 108 LEU A O 1
ATOM 863 N N . ALA A 1 109 ? -9.123 -3.993 9.620 1.00 89.38 109 ALA A N 1
ATOM 864 C CA . ALA A 1 109 ? -9.050 -3.873 8.165 1.00 89.38 109 ALA A CA 1
ATOM 865 C C . ALA A 1 109 ? -7.650 -4.182 7.640 1.00 89.38 109 ALA A C 1
ATOM 867 O O . ALA A 1 109 ? -6.656 -3.726 8.201 1.00 89.38 109 ALA A O 1
ATOM 868 N N . GLY A 1 110 ? -7.574 -4.948 6.551 1.00 85.88 110 GLY A N 1
ATOM 869 C CA . GLY A 1 110 ? -6.331 -5.126 5.804 1.00 85.88 110 GLY A CA 1
ATOM 870 C C . GLY A 1 110 ? -5.958 -3.843 5.072 1.00 85.88 110 GLY A C 1
ATOM 871 O O . GLY A 1 110 ? -6.815 -3.223 4.449 1.00 85.88 110 GLY A O 1
ATOM 872 N N . VAL A 1 111 ? -4.684 -3.468 5.143 1.00 80.50 111 VAL A N 1
ATOM 873 C CA . VAL A 1 111 ? -4.140 -2.289 4.469 1.00 80.50 111 VAL A CA 1
ATOM 874 C C . VAL A 1 111 ? -3.369 -2.737 3.233 1.00 80.50 111 VAL A C 1
ATOM 876 O O . VAL A 1 111 ? -2.507 -3.617 3.309 1.00 80.50 111 VAL A O 1
ATOM 879 N N . THR A 1 112 ? -3.712 -2.162 2.083 1.00 68.81 112 THR A N 1
ATOM 880 C CA . THR A 1 112 ? -3.182 -2.551 0.768 1.00 68.81 112 THR A CA 1
ATOM 881 C C . THR A 1 112 ? -1.989 -1.722 0.312 1.00 68.81 112 THR A C 1
ATOM 883 O O . THR A 1 112 ? -1.469 -2.012 -0.757 1.00 68.81 112 THR A O 1
ATOM 886 N N . ALA A 1 113 ? -1.558 -0.726 1.086 1.00 63.47 113 ALA A N 1
ATOM 887 C CA . ALA A 1 113 ? -0.374 0.071 0.795 1.00 63.47 113 ALA A CA 1
ATOM 888 C C . ALA A 1 113 ? 0.377 0.430 2.077 1.00 63.47 113 ALA A C 1
ATOM 890 O O . ALA A 1 113 ? -0.219 0.641 3.135 1.00 63.47 113 ALA A O 1
ATOM 891 N N . TYR A 1 114 ? 1.697 0.506 1.972 1.00 65.06 114 TYR A N 1
ATOM 892 C CA . TYR A 1 114 ? 2.486 1.246 2.938 1.00 65.06 114 TYR A CA 1
ATOM 893 C C . TYR A 1 114 ? 2.356 2.726 2.584 1.00 65.06 114 TYR 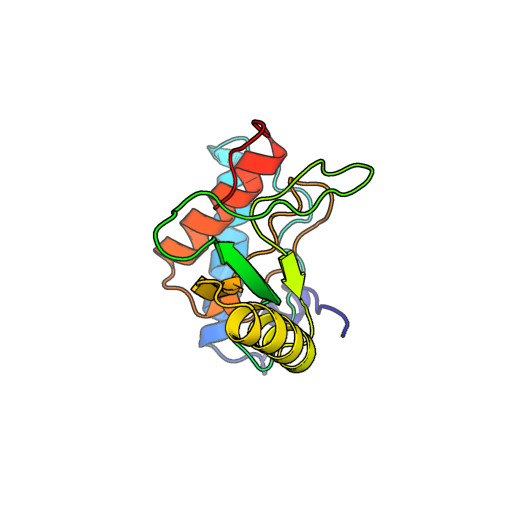A C 1
ATOM 895 O O . TYR A 1 114 ? 2.750 3.115 1.495 1.00 65.06 114 TYR A O 1
ATOM 903 N N . SER A 1 115 ? 1.805 3.543 3.481 1.00 57.34 115 SER A N 1
ATOM 904 C CA . SER A 1 115 ? 1.937 4.995 3.369 1.00 57.34 115 SER A CA 1
ATOM 905 C C . SER A 1 115 ? 3.057 5.415 4.304 1.00 57.34 115 SER A C 1
ATOM 907 O O . SER A 1 115 ? 2.840 5.831 5.444 1.00 57.34 115 SER A O 1
ATOM 909 N N . THR A 1 116 ? 4.299 5.199 3.865 1.00 60.44 116 THR A N 1
ATOM 910 C CA . THR A 1 116 ? 5.473 5.609 4.648 1.00 60.44 116 THR A CA 1
ATOM 911 C C . THR A 1 116 ? 5.738 7.101 4.549 1.00 60.44 116 THR A C 1
ATOM 913 O O . THR A 1 116 ? 6.771 7.561 5.025 1.00 60.44 116 THR A O 1
ATOM 916 N N . LEU A 1 117 ? 4.822 7.866 3.942 1.00 56.22 117 LEU A N 1
ATOM 917 C CA . LEU A 1 117 ? 4.930 9.310 3.749 1.00 56.22 117 LEU A CA 1
ATOM 918 C C . LEU A 1 117 ? 6.243 9.704 3.053 1.00 56.22 117 LEU A C 1
ATOM 920 O O . LEU A 1 117 ? 6.807 10.761 3.325 1.00 56.22 117 LEU A O 1
ATOM 924 N N . GLY A 1 118 ? 6.777 8.810 2.216 1.00 52.44 118 GLY A N 1
ATOM 925 C CA . GLY A 1 118 ? 8.034 9.024 1.511 1.00 52.44 118 GLY A CA 1
ATOM 926 C C . GLY A 1 118 ? 9.316 8.763 2.292 1.00 52.44 118 GLY A C 1
ATOM 927 O O . GLY A 1 118 ? 10.388 9.066 1.778 1.00 52.44 118 GLY A O 1
ATOM 928 N N . TRP A 1 119 ? 9.243 8.207 3.502 1.00 51.19 119 TRP A N 1
ATOM 929 C CA . TRP A 1 119 ? 10.436 7.879 4.292 1.00 51.19 119 TRP A CA 1
ATOM 930 C C . TRP A 1 119 ? 11.164 6.631 3.784 1.00 51.19 119 TRP A C 1
ATOM 932 O O . TRP A 1 119 ? 12.343 6.456 4.091 1.00 51.19 119 TRP A O 1
ATOM 942 N N . PHE A 1 120 ? 10.480 5.779 3.016 1.00 60.12 120 PHE A N 1
ATOM 943 C CA . PHE A 1 120 ? 11.044 4.572 2.422 1.00 60.12 120 PHE A CA 1
ATOM 944 C C . PHE A 1 120 ? 10.647 4.443 0.953 1.00 60.12 120 PHE A C 1
ATOM 946 O O . PHE A 1 120 ? 9.633 4.995 0.517 1.00 60.12 120 PHE A O 1
ATOM 953 N N . ASP A 1 121 ? 11.459 3.713 0.193 1.00 70.88 121 ASP A N 1
ATOM 954 C CA . ASP A 1 121 ? 11.127 3.233 -1.146 1.00 70.88 121 ASP A CA 1
ATOM 955 C C . ASP A 1 121 ? 10.158 2.060 -1.032 1.00 70.88 121 ASP A C 1
ATOM 957 O O . ASP A 1 121 ? 10.540 0.914 -0.806 1.00 70.88 121 ASP A O 1
ATOM 961 N N . ASP A 1 122 ? 8.866 2.394 -1.087 1.00 81.56 122 ASP A N 1
ATOM 962 C CA . ASP A 1 122 ? 7.792 1.425 -0.917 1.00 81.56 122 ASP A CA 1
ATOM 963 C C . ASP A 1 122 ? 7.787 0.442 -2.107 1.00 81.56 122 ASP A C 1
ATOM 965 O O . ASP A 1 122 ? 7.679 0.869 -3.266 1.00 81.56 122 ASP A O 1
ATOM 969 N N . PRO A 1 123 ? 7.911 -0.877 -1.856 1.00 88.00 123 PRO A N 1
ATOM 970 C CA . PRO A 1 123 ? 7.928 -1.865 -2.923 1.00 88.00 123 PRO A CA 1
ATOM 971 C C . PRO A 1 123 ? 6.517 -2.087 -3.475 1.00 88.00 123 PRO A C 1
ATOM 973 O O . PRO A 1 123 ? 5.511 -1.946 -2.771 1.00 88.00 123 PRO A O 1
ATOM 976 N N . LEU A 1 124 ? 6.435 -2.548 -4.723 1.00 90.62 124 LEU A N 1
ATOM 977 C CA . LEU A 1 124 ? 5.235 -3.227 -5.196 1.00 90.62 124 LEU A CA 1
ATOM 978 C C . LEU A 1 124 ? 5.034 -4.507 -4.385 1.00 90.62 124 LEU A C 1
ATOM 980 O O . LEU A 1 124 ? 5.977 -5.149 -3.931 1.00 90.62 124 LEU A O 1
ATOM 984 N N . HIS A 1 125 ? 3.786 -4.921 -4.226 1.00 91.38 125 HIS A N 1
ATOM 985 C CA . HIS A 1 125 ? 3.479 -6.189 -3.579 1.00 91.38 125 HIS A CA 1
ATOM 986 C C . HIS A 1 125 ? 2.173 -6.770 -4.109 1.00 91.38 125 HIS A C 1
ATOM 988 O O . HIS A 1 125 ? 1.411 -6.088 -4.802 1.00 91.38 125 HIS A O 1
ATOM 994 N N . THR A 1 126 ? 1.866 -8.013 -3.735 1.00 89.94 126 THR A N 1
ATOM 995 C CA . THR A 1 126 ? 0.682 -8.742 -4.227 1.00 89.94 126 THR A CA 1
ATOM 996 C C . THR A 1 126 ? -0.651 -8.017 -3.977 1.00 89.94 126 THR A C 1
ATOM 998 O O . THR A 1 126 ? -1.659 -8.312 -4.610 1.00 89.94 126 THR A O 1
ATOM 1001 N N . GLY A 1 127 ? -0.698 -7.064 -3.041 1.00 88.12 127 GLY A N 1
ATOM 1002 C CA . GLY A 1 127 ? -1.866 -6.204 -2.816 1.00 88.12 127 GLY A CA 1
ATOM 1003 C C . GLY A 1 127 ? -2.084 -5.219 -3.968 1.00 88.12 127 GLY A C 1
ATOM 1004 O O . GLY A 1 127 ? -3.169 -5.204 -4.543 1.00 88.12 127 GLY A O 1
ATOM 1005 N N . PHE A 1 128 ? -1.039 -4.479 -4.361 1.00 89.00 128 PHE A N 1
ATOM 1006 C CA . PHE A 1 128 ? -1.059 -3.567 -5.513 1.00 89.00 128 PHE A CA 1
ATOM 1007 C C . PHE A 1 128 ? -1.389 -4.303 -6.811 1.00 89.00 128 PHE A C 1
ATOM 1009 O O . PHE A 1 128 ? -2.283 -3.895 -7.548 1.00 89.00 128 PHE A O 1
ATOM 1016 N N . THR A 1 129 ? -0.699 -5.413 -7.082 1.00 93.25 129 THR A N 1
ATOM 1017 C CA . THR A 1 129 ? -0.821 -6.121 -8.367 1.00 93.25 129 THR A CA 1
ATOM 1018 C C . THR A 1 129 ? -2.153 -6.862 -8.525 1.00 93.25 129 THR A C 1
ATOM 1020 O O . THR A 1 129 ? -2.535 -7.206 -9.642 1.00 93.25 129 THR A O 1
ATOM 1023 N N . ARG A 1 130 ? -2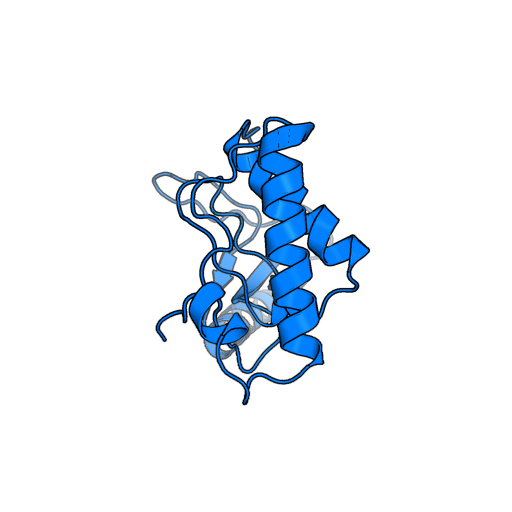.918 -7.053 -7.441 1.00 91.75 130 ARG A N 1
ATOM 1024 C CA . ARG A 1 130 ? -4.299 -7.567 -7.489 1.00 91.75 130 ARG A CA 1
ATOM 1025 C C . ARG A 1 130 ? -5.344 -6.497 -7.815 1.00 91.75 130 ARG A C 1
ATOM 1027 O O . ARG A 1 130 ? -6.460 -6.858 -8.189 1.00 91.75 130 ARG A O 1
ATOM 1034 N N . LEU A 1 131 ? -5.022 -5.210 -7.679 1.00 92.12 131 LEU A N 1
ATOM 1035 C CA . LEU A 1 131 ? -5.950 -4.127 -8.009 1.00 92.12 131 LEU A CA 1
ATOM 1036 C C . LEU A 1 131 ? -6.184 -4.054 -9.525 1.00 92.12 131 LEU A C 1
ATOM 1038 O O . LEU A 1 131 ? -5.271 -4.349 -10.295 1.00 92.12 131 LEU A O 1
ATOM 1042 N N . PRO A 1 132 ? -7.364 -3.615 -9.996 1.00 96.12 132 PRO A N 1
ATOM 1043 C CA . PRO A 1 132 ? -7.555 -3.186 -11.381 1.00 96.12 132 PRO A CA 1
ATOM 1044 C C . PRO A 1 132 ? -6.503 -2.150 -11.803 1.00 96.12 132 PRO A C 1
ATOM 1046 O O . PRO A 1 132 ? -6.110 -1.320 -10.990 1.00 96.12 132 PRO A O 1
ATOM 1049 N N . ASP A 1 133 ? -6.091 -2.150 -13.074 1.00 97.56 133 ASP A N 1
ATOM 1050 C CA . ASP A 1 133 ? -4.988 -1.307 -13.579 1.00 97.56 133 ASP A CA 1
ATOM 1051 C C . ASP A 1 133 ? -5.143 0.174 -13.210 1.00 97.56 133 ASP A C 1
ATOM 1053 O O . ASP A 1 133 ? -4.221 0.803 -12.697 1.00 97.56 133 ASP A O 1
ATOM 1057 N N . TRP A 1 134 ? -6.346 0.718 -13.397 1.00 96.31 134 TRP A N 1
ATOM 1058 C CA . TRP A 1 134 ? -6.641 2.111 -13.073 1.00 96.31 134 TRP A CA 1
ATOM 1059 C C . TRP A 1 134 ? -6.563 2.405 -11.568 1.00 96.31 134 TRP A C 1
ATOM 1061 O O . TRP A 1 134 ? -6.151 3.498 -11.189 1.00 96.31 134 TRP A O 1
ATOM 1071 N N . GLN A 1 135 ? -6.935 1.447 -10.710 1.00 94.38 135 GLN A N 1
ATOM 1072 C CA . GLN A 1 135 ? -6.823 1.593 -9.254 1.00 94.38 135 GLN A CA 1
ATOM 1073 C C . GLN A 1 135 ? -5.368 1.510 -8.813 1.00 94.38 135 GLN A C 1
ATOM 1075 O O . GLN A 1 135 ? -4.948 2.298 -7.974 1.00 94.38 135 GLN A O 1
ATOM 1080 N N . MET A 1 136 ? -4.600 0.591 -9.403 1.00 94.25 136 MET A N 1
ATOM 1081 C CA . MET A 1 136 ? -3.173 0.450 -9.135 1.00 94.25 136 MET A CA 1
ATOM 1082 C C . MET A 1 136 ? -2.429 1.741 -9.491 1.00 94.25 136 MET A C 1
ATOM 1084 O O . MET A 1 136 ? -1.733 2.288 -8.643 1.00 94.25 136 MET A O 1
ATOM 1088 N N . ALA A 1 137 ? -2.638 2.278 -10.697 1.00 95.38 137 ALA A N 1
ATOM 1089 C CA . ALA A 1 137 ? -2.009 3.527 -11.122 1.00 95.38 137 ALA A CA 1
ATOM 1090 C C . ALA A 1 137 ? -2.431 4.720 -10.246 1.00 95.38 137 ALA A C 1
ATOM 1092 O O . ALA A 1 137 ? -1.580 5.486 -9.799 1.00 95.38 137 ALA A O 1
ATOM 1093 N N . ALA A 1 138 ? -3.729 4.857 -9.946 1.00 93.44 138 ALA A N 1
ATOM 1094 C CA . ALA A 1 138 ? -4.222 5.923 -9.072 1.00 93.44 138 ALA A CA 1
ATOM 1095 C C . ALA A 1 138 ? -3.600 5.857 -7.667 1.00 93.44 138 ALA A C 1
ATOM 1097 O O . ALA A 1 138 ? -3.210 6.889 -7.125 1.00 93.44 138 ALA A O 1
ATOM 1098 N N . LEU A 1 139 ? -3.470 4.652 -7.102 1.00 90.12 139 LEU A N 1
ATOM 1099 C CA . LEU A 1 139 ? -2.841 4.440 -5.801 1.00 90.12 139 LEU A CA 1
ATOM 1100 C C . LEU A 1 139 ? -1.341 4.758 -5.836 1.00 90.12 139 LEU A C 1
ATOM 1102 O O . LEU A 1 139 ? -0.849 5.445 -4.950 1.00 90.12 139 LEU A O 1
ATOM 1106 N N . MET A 1 140 ? -0.623 4.340 -6.881 1.00 91.94 140 MET A N 1
ATOM 1107 C CA . MET A 1 140 ? 0.787 4.706 -7.052 1.00 91.94 140 MET A CA 1
ATOM 1108 C C . MET A 1 140 ? 0.967 6.228 -7.079 1.00 91.94 140 MET A C 1
ATOM 1110 O O . MET A 1 140 ? 1.838 6.759 -6.397 1.00 91.94 140 MET A O 1
ATOM 1114 N N . PHE A 1 141 ? 0.122 6.951 -7.819 1.00 92.75 141 PHE A N 1
ATOM 1115 C CA . PHE A 1 141 ? 0.186 8.414 -7.862 1.00 92.75 141 PHE A CA 1
ATOM 1116 C C . PHE A 1 141 ? -0.152 9.057 -6.516 1.00 92.75 141 PHE A C 1
ATOM 1118 O O . PHE A 1 141 ? 0.462 10.060 -6.165 1.00 92.75 141 PHE A O 1
ATOM 1125 N N . HIS A 1 142 ? -1.092 8.483 -5.761 1.00 88.25 142 HIS A N 1
ATOM 1126 C CA . HIS A 1 142 ? -1.427 8.939 -4.413 1.00 88.25 142 HIS A CA 1
ATOM 1127 C C . HIS A 1 142 ? -0.223 8.843 -3.466 1.00 88.25 142 HIS A C 1
ATOM 1129 O O . HIS A 1 142 ? 0.143 9.839 -2.846 1.00 88.25 142 HIS A O 1
ATOM 1135 N N . GLU A 1 143 ? 0.455 7.694 -3.410 1.00 85.94 143 GLU A N 1
ATOM 1136 C CA . GLU A 1 143 ? 1.628 7.535 -2.537 1.00 85.94 143 GLU A CA 1
ATOM 1137 C C . GLU A 1 143 ? 2.806 8.422 -2.978 1.00 85.94 143 GLU A C 1
ATOM 1139 O O . GLU A 1 143 ? 3.505 9.010 -2.150 1.00 85.94 143 GLU A O 1
ATOM 1144 N N . LEU A 1 144 ? 3.002 8.607 -4.289 1.00 88.56 144 LEU A N 1
ATOM 1145 C CA . LEU A 1 144 ? 4.002 9.552 -4.798 1.00 88.56 144 LEU A CA 1
ATOM 1146 C C . LEU A 1 144 ? 3.647 11.016 -4.500 1.00 88.56 144 LEU A C 1
ATOM 1148 O O . LEU A 1 144 ? 4.548 11.841 -4.341 1.00 88.56 144 LEU A O 1
ATOM 1152 N N . ALA A 1 145 ? 2.363 11.362 -4.399 1.00 88.06 145 ALA A N 1
ATOM 1153 C CA . ALA A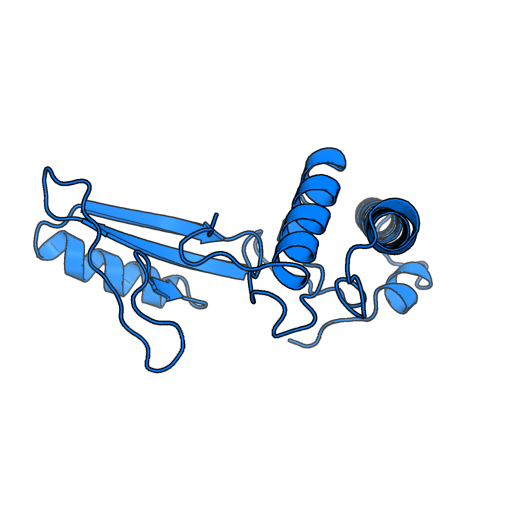 1 145 ? 1.943 12.699 -3.993 1.00 88.06 145 ALA A CA 1
ATOM 1154 C C . ALA A 1 145 ? 2.302 12.978 -2.525 1.00 88.06 145 ALA A C 1
ATOM 1156 O O . ALA A 1 145 ? 2.801 14.065 -2.234 1.00 88.06 145 ALA A O 1
ATOM 1157 N N . HIS A 1 146 ? 2.172 11.990 -1.631 1.00 81.44 146 HIS A N 1
ATOM 1158 C CA . HIS A 1 146 ? 2.614 12.121 -0.232 1.00 81.44 146 HIS A CA 1
ATOM 1159 C C . HIS A 1 146 ? 4.112 12.398 -0.104 1.00 81.44 146 HIS A C 1
ATOM 1161 O O . HIS A 1 146 ? 4.528 13.150 0.776 1.00 81.44 146 HIS A O 1
ATOM 1167 N N . ARG A 1 147 ? 4.931 11.853 -1.015 1.00 79.88 147 ARG A N 1
ATOM 1168 C CA . ARG A 1 147 ? 6.367 12.176 -1.102 1.00 79.88 147 ARG A CA 1
ATOM 1169 C C . ARG A 1 147 ? 6.631 13.632 -1.485 1.00 79.88 147 ARG A C 1
ATOM 1171 O O . ARG A 1 147 ? 7.629 14.200 -1.048 1.00 79.88 147 ARG A O 1
ATOM 1178 N N . ALA A 1 148 ? 5.776 14.231 -2.312 1.00 79.62 148 ALA A N 1
ATOM 1179 C CA . ALA A 1 148 ? 5.901 15.635 -2.698 1.00 79.62 148 ALA A CA 1
ATOM 1180 C C . ALA A 1 148 ? 5.397 16.580 -1.596 1.00 79.62 148 ALA A C 1
ATOM 1182 O O . ALA A 1 148 ? 5.999 17.627 -1.348 1.00 79.62 148 ALA A O 1
ATOM 1183 N N . LEU A 1 149 ? 4.288 16.222 -0.944 1.00 74.19 149 LEU A N 1
ATOM 1184 C CA . LEU A 1 149 ? 3.643 17.029 0.081 1.00 74.19 149 LEU A CA 1
ATOM 1185 C C . LEU A 1 149 ? 2.866 16.138 1.053 1.00 74.19 149 LEU A C 1
ATOM 1187 O O . LEU A 1 149 ? 1.880 15.517 0.672 1.00 74.19 149 LEU A O 1
ATOM 1191 N N . TYR A 1 150 ? 3.247 16.175 2.329 1.00 65.00 150 TYR A N 1
ATOM 1192 C CA . TYR A 1 150 ? 2.471 15.568 3.407 1.00 65.00 150 TYR A CA 1
ATOM 1193 C C . TYR A 1 150 ? 1.716 16.635 4.207 1.00 65.00 150 TYR A C 1
ATOM 1195 O O . TYR A 1 150 ? 2.314 17.590 4.713 1.00 65.00 150 TYR A O 1
ATOM 1203 N N . ILE A 1 151 ? 0.400 16.459 4.352 1.00 64.94 151 ILE A N 1
ATOM 1204 C CA . ILE A 1 151 ? -0.459 17.294 5.198 1.00 64.94 151 ILE A CA 1
ATOM 1205 C C . ILE A 1 151 ? -0.843 16.482 6.438 1.00 64.94 151 ILE A C 1
ATOM 1207 O O . ILE A 1 151 ? -1.355 15.371 6.334 1.00 64.94 151 ILE A O 1
ATOM 1211 N N . ASN A 1 152 ? -0.626 17.047 7.631 1.00 54.53 152 ASN A N 1
ATOM 1212 C CA . ASN A 1 152 ? -1.013 16.396 8.885 1.00 54.53 152 ASN A CA 1
ATOM 1213 C C . ASN A 1 152 ? -2.506 16.024 8.876 1.00 54.53 152 ASN A C 1
ATOM 1215 O O . ASN A 1 152 ? -3.362 16.907 8.816 1.00 54.53 152 ASN A O 1
ATOM 1219 N N . GLY A 1 153 ? -2.797 14.727 9.002 1.00 55.62 153 GLY A N 1
ATOM 1220 C CA . GLY A 1 153 ? -4.160 14.187 9.019 1.00 55.62 153 GLY A CA 1
ATOM 1221 C C . GLY A 1 153 ? -4.684 13.706 7.664 1.00 55.62 153 GLY A C 1
ATOM 1222 O O . GLY A 1 153 ? -5.816 13.235 7.612 1.00 55.62 153 GLY A O 1
ATOM 1223 N N . ASP A 1 154 ? -3.885 13.787 6.599 1.00 56.97 154 ASP A N 1
ATOM 1224 C CA . ASP A 1 154 ? -4.202 13.193 5.299 1.00 56.97 154 ASP A CA 1
ATOM 1225 C C . ASP A 1 154 ? -3.666 11.751 5.244 1.00 56.97 154 ASP A C 1
ATOM 1227 O O . ASP A 1 154 ? -2.531 11.496 4.846 1.00 56.97 154 ASP A O 1
ATOM 1231 N N . THR A 1 155 ? -4.460 10.806 5.755 1.00 55.12 155 THR A N 1
ATOM 1232 C CA . THR A 1 155 ? -4.189 9.360 5.686 1.00 55.12 155 THR A CA 1
ATOM 1233 C C . THR A 1 155 ? -5.423 8.647 5.154 1.00 55.12 155 THR A C 1
ATOM 1235 O O . THR A 1 155 ? -6.524 8.930 5.636 1.00 55.12 155 THR A O 1
ATOM 1238 N N . VAL A 1 156 ? -5.242 7.712 4.219 1.00 51.78 156 VAL A N 1
ATOM 1239 C CA . VAL A 1 156 ? -6.302 6.820 3.713 1.00 51.78 156 VAL A CA 1
ATOM 1240 C C . VAL A 1 156 ? -6.402 5.560 4.566 1.00 51.78 156 VAL A C 1
ATOM 1242 O O . VAL A 1 156 ? -5.344 5.036 4.984 1.00 51.78 156 VAL A O 1
#

Foldseek 3Di:
DDWDFLVVLLVDPPNDPLLNVLSVLLVVLLCCCCPPVVFDSDLAARTEDEDPDLFQWKKKWKAAVPDPQTDWDQDPPLGTDRIDIDNDVVVVVVVVVVRVVVRIDMDIGGHNFDLPLQPDRTHHYNNLSPDDSVVSSVVSSVSSVSVVPPDPPPDD

Secondary structure (DSSP, 8-state):
---EEHHHHHH-TTS-HHHHHHHHHHHHHHHHHHHHS----TTTTSEEE--SSS-SEEEEEEEETT---PPPEEETTTEEESSEEES-HHHHHHHHHHHHHTTEEEEEEEE-S---TTSS-PPEEHHHHHS-HHHHHHHHHHHHHHHH---TT---